Protein AF-A0A016QLT1-F1 (afdb_monomer_lite)

Organism: NCBI:txid1476583

pLDDT: mean 72.89, std 14.61, range [36.22, 91.12]

Radius of gyration: 27.03 Å; chains: 1; bounding box: 44×28×112 Å

Foldseek 3Di:
DDDDDDDPPPPPPPPPPPPPPPDDDQVQVQVQLCVLLDFKDFDFDDPQQQAQDKDFPDPDPVVVVQVVLCVVLVQWDWDDDNTITHIHGDPVQVVQDDPRTGGFKIFGGWRFPDPPQWDQDPDPWRKTKTKTQIDMGGHPPDDPCVVVVVCPDPLNDTDMFIWTQDPVGIHTDDPSSD

Secondary structure (DSSP, 8-state):
-PPPPP-------------------HHHHHHHHHHHH-S-EEEE--TT-BBTSEEEPPSSHHHHHHHHHHHHTTSEEEEE-SSEEEEEE-TTTGGGEETTEEEEEEEEEEEE--GGG-----SSS-EEEEEEEEEEEEPTT--TTHHHHHTT-TTTTTEEEEEEEETTEEEE--GGG-

Structure (mmCIF, N/CA/C/O backbone):
data_AF-A0A016QLT1-F1
#
_entry.id   AF-A0A016QLT1-F1
#
loop_
_atom_site.group_PDB
_atom_site.id
_atom_site.type_symbol
_atom_site.label_atom_id
_atom_site.label_alt_id
_atom_site.label_comp_id
_atom_site.label_asym_id
_atom_site.label_entity_id
_atom_site.label_seq_id
_atom_site.pdbx_PDB_ins_code
_atom_site.Cartn_x
_atom_site.Cartn_y
_atom_site.Cartn_z
_atom_site.occupancy
_atom_site.B_iso_or_equiv
_atom_site.auth_seq_id
_atom_site.auth_comp_id
_atom_site.auth_asym_id
_atom_site.auth_atom_id
_atom_site.pdbx_PDB_model_num
ATOM 1 N N . MET A 1 1 ? -13.345 -3.898 88.284 1.00 40.84 1 MET A N 1
ATOM 2 C CA . MET A 1 1 ? -12.320 -3.946 87.218 1.00 40.84 1 MET A CA 1
ATOM 3 C C . MET A 1 1 ? -13.031 -4.239 85.905 1.00 40.84 1 MET A C 1
ATOM 5 O O . MET A 1 1 ? -13.761 -5.217 85.831 1.00 40.84 1 MET A O 1
ATOM 9 N N . ARG A 1 2 ? -12.953 -3.304 84.951 1.00 37.75 2 ARG A N 1
ATOM 10 C CA . ARG A 1 2 ? -13.673 -3.306 83.666 1.00 37.75 2 ARG A CA 1
ATOM 11 C C . ARG A 1 2 ? -12.739 -3.835 82.573 1.00 37.75 2 ARG A C 1
ATOM 13 O O . ARG A 1 2 ? -11.633 -3.325 82.452 1.00 37.75 2 ARG A O 1
ATOM 20 N N . PHE A 1 3 ? -13.196 -4.793 81.771 1.00 36.22 3 PHE A N 1
ATOM 21 C CA . PHE A 1 3 ? -12.565 -5.158 80.499 1.00 36.22 3 PHE A CA 1
ATOM 22 C C . PHE A 1 3 ? -13.271 -4.405 79.361 1.00 36.22 3 PHE A C 1
ATOM 24 O O . PHE A 1 3 ? -14.497 -4.506 79.271 1.00 36.22 3 PHE A O 1
ATOM 31 N N . PRO A 1 4 ? -12.567 -3.670 78.482 1.00 47.53 4 PRO A N 1
ATOM 32 C CA . PRO A 1 4 ? -13.168 -3.151 77.264 1.00 47.53 4 PRO A CA 1
ATOM 33 C C . PRO A 1 4 ? -13.097 -4.220 76.165 1.00 47.53 4 PRO A C 1
ATOM 35 O O . PRO A 1 4 ? -12.022 -4.717 75.833 1.00 47.53 4 PRO A O 1
ATOM 38 N N . LYS A 1 5 ? -14.246 -4.579 75.583 1.00 44.06 5 LYS A N 1
ATOM 39 C CA . LYS A 1 5 ? -14.293 -5.284 74.297 1.00 44.06 5 LYS A CA 1
ATOM 40 C C . LYS A 1 5 ? -14.132 -4.243 73.194 1.00 44.06 5 LYS A C 1
ATOM 42 O O . LYS A 1 5 ? -14.953 -3.340 73.070 1.00 44.06 5 LYS A O 1
ATOM 47 N N . ALA A 1 6 ? -13.041 -4.369 72.446 1.00 43.97 6 ALA A N 1
ATOM 48 C CA . ALA A 1 6 ? -12.721 -3.553 71.289 1.00 43.97 6 ALA A CA 1
ATOM 49 C C . ALA A 1 6 ? -13.819 -3.679 70.221 1.00 43.97 6 ALA A C 1
ATOM 51 O O . ALA A 1 6 ? -14.137 -4.778 69.768 1.00 43.97 6 ALA A O 1
ATOM 52 N N . ALA A 1 7 ? -14.390 -2.542 69.828 1.00 45.03 7 ALA A N 1
ATOM 53 C CA . ALA A 1 7 ? -15.196 -2.428 68.626 1.00 45.03 7 ALA A CA 1
ATOM 54 C C . ALA A 1 7 ? -14.251 -2.492 67.419 1.00 45.03 7 ALA A C 1
ATOM 56 O O . ALA A 1 7 ? -13.448 -1.587 67.197 1.00 45.03 7 ALA A O 1
ATOM 57 N N . ILE A 1 8 ? -14.318 -3.590 66.669 1.00 47.44 8 ILE A N 1
ATOM 58 C CA . ILE A 1 8 ? -13.648 -3.721 65.377 1.00 47.44 8 ILE A CA 1
ATOM 59 C C . ILE A 1 8 ? -14.420 -2.836 64.394 1.00 47.44 8 ILE A C 1
ATOM 61 O O . ILE A 1 8 ? -15.531 -3.169 63.983 1.00 47.44 8 ILE A O 1
ATOM 65 N N . LEU A 1 9 ? -13.841 -1.682 64.059 1.00 38.84 9 LEU A N 1
ATOM 66 C CA . LEU A 1 9 ? -14.256 -0.877 62.915 1.00 38.84 9 LEU A CA 1
ATOM 67 C C . LEU A 1 9 ? -13.986 -1.703 61.647 1.00 38.84 9 LEU A C 1
ATOM 69 O O . LEU A 1 9 ? -12.835 -1.867 61.246 1.00 38.84 9 LEU A O 1
ATOM 73 N N . LEU A 1 10 ? -15.038 -2.224 61.015 1.00 40.47 10 LEU A N 1
ATOM 74 C CA . LEU A 1 10 ? -14.967 -2.644 59.618 1.00 40.47 10 LEU A CA 1
ATOM 75 C C . LEU A 1 10 ? -14.977 -1.384 58.750 1.00 40.47 10 LEU A C 1
ATOM 77 O O . LEU A 1 10 ? -16.029 -0.821 58.449 1.00 40.47 10 LEU A O 1
ATOM 81 N N . THR A 1 11 ? -13.797 -0.935 58.342 1.00 41.72 11 THR A N 1
ATOM 82 C CA . THR A 1 11 ? -13.639 -0.024 57.210 1.00 41.72 11 THR A CA 1
ATOM 83 C C . THR A 1 11 ? -14.058 -0.775 55.948 1.00 41.72 11 THR A C 1
ATOM 85 O O . THR A 1 11 ? -13.286 -1.536 55.368 1.00 41.72 11 THR A O 1
ATOM 88 N N . MET A 1 12 ? -15.308 -0.581 55.522 1.00 39.72 12 MET A N 1
ATOM 89 C CA . MET A 1 12 ? -15.711 -0.891 54.154 1.00 39.72 12 MET A CA 1
ATOM 90 C C . MET A 1 12 ? -14.930 0.041 53.224 1.00 39.72 12 MET A C 1
ATOM 92 O O . MET A 1 12 ? -15.286 1.205 53.050 1.00 39.72 12 MET A O 1
ATOM 96 N N . LEU A 1 13 ? -13.843 -0.465 52.641 1.00 42.94 13 LEU A N 1
ATOM 97 C CA . LEU A 1 13 ? -13.287 0.106 51.423 1.00 42.94 13 LEU A CA 1
ATOM 98 C C . LEU A 1 13 ? -14.345 -0.065 50.334 1.00 42.94 13 LEU A C 1
ATOM 100 O O . LEU A 1 13 ? -14.500 -1.139 49.754 1.00 42.94 13 LEU A O 1
ATOM 104 N N . ALA A 1 14 ? -15.097 1.005 50.090 1.00 42.56 14 ALA A N 1
ATOM 105 C CA . ALA A 1 14 ? -15.841 1.173 48.861 1.00 42.56 14 ALA A CA 1
ATOM 106 C C . ALA A 1 14 ? -14.820 1.168 47.715 1.00 42.56 14 ALA A C 1
ATOM 108 O O . ALA A 1 14 ? -14.168 2.172 47.436 1.00 42.56 14 ALA A O 1
ATOM 109 N N . LEU A 1 15 ? -14.649 0.007 47.085 1.00 39.12 15 LEU A N 1
ATOM 110 C CA . LEU A 1 15 ? -14.111 -0.089 45.738 1.00 39.12 15 LEU A CA 1
ATOM 111 C C . LEU A 1 15 ? -15.111 0.637 44.840 1.00 39.12 15 LEU A C 1
ATOM 113 O O . LEU A 1 15 ? -16.118 0.072 44.418 1.00 39.12 15 LEU A O 1
ATOM 117 N N . SER A 1 16 ? -14.861 1.921 44.607 1.00 37.31 16 SER A N 1
ATOM 118 C CA . SER A 1 16 ? -15.442 2.658 43.500 1.00 37.31 16 SER A CA 1
ATOM 119 C C . SER A 1 16 ? -15.080 1.901 42.229 1.00 37.31 16 SER A C 1
ATOM 121 O O . SER A 1 16 ? -13.960 1.969 41.723 1.00 37.31 16 SER A O 1
ATOM 123 N N . ALA A 1 17 ? -16.042 1.123 41.742 1.00 39.94 17 ALA A N 1
ATOM 124 C CA . ALA A 1 17 ? -16.042 0.593 40.400 1.00 39.94 17 ALA A CA 1
ATOM 125 C C . ALA A 1 17 ? -16.025 1.786 39.436 1.00 39.94 17 ALA A C 1
ATOM 127 O O . ALA A 1 17 ? -17.064 2.306 39.041 1.00 39.94 17 ALA A O 1
ATOM 128 N N . CYS A 1 18 ? -14.831 2.224 39.044 1.00 39.59 18 CYS A N 1
ATOM 129 C CA . CYS A 1 18 ? -14.633 2.927 37.785 1.00 39.59 18 CYS A CA 1
ATOM 130 C C . CYS A 1 18 ? -14.793 1.899 36.656 1.00 39.59 18 CYS A C 1
ATOM 132 O O . CYS A 1 18 ? -13.838 1.548 35.970 1.00 39.59 18 CYS A O 1
ATOM 134 N N . SER A 1 19 ? -16.002 1.359 36.492 1.00 40.97 19 SER A N 1
ATOM 135 C CA . SER A 1 19 ? -16.382 0.602 35.306 1.00 40.97 19 SER A CA 1
ATOM 136 C C . SER A 1 19 ? -16.697 1.609 34.206 1.00 40.97 19 SER A C 1
ATOM 138 O O . SER A 1 19 ? -17.856 1.898 33.918 1.00 40.97 19 SER A O 1
ATOM 140 N N . GLY A 1 20 ? -15.654 2.184 33.612 1.00 42.59 20 GLY A N 1
ATOM 141 C CA . GLY A 1 20 ? -15.776 2.856 32.325 1.00 42.59 20 GLY A CA 1
ATOM 142 C C . GLY A 1 20 ? -16.002 1.804 31.245 1.00 42.59 20 GLY A C 1
ATOM 143 O O . GLY A 1 20 ? -15.093 1.490 30.482 1.00 42.59 20 GLY A O 1
ATOM 144 N N . SER A 1 21 ? -17.186 1.188 31.212 1.00 55.56 21 SER A N 1
ATOM 145 C CA . SER A 1 21 ? -17.611 0.358 30.089 1.00 55.56 21 SER A CA 1
ATOM 146 C C . SER A 1 21 ? -17.988 1.289 28.939 1.00 55.56 21 SER A C 1
ATOM 148 O O . SER A 1 21 ? -19.169 1.491 28.665 1.00 55.56 21 SER A O 1
ATOM 150 N N . ASP A 1 22 ? -16.994 1.911 28.306 1.00 67.88 22 ASP A N 1
ATOM 151 C CA . ASP A 1 22 ? -17.236 2.777 27.156 1.00 67.88 22 ASP A CA 1
ATOM 152 C C . ASP A 1 22 ? -17.924 1.958 26.060 1.00 67.88 22 ASP A C 1
ATOM 154 O O . ASP A 1 22 ? -17.331 1.045 25.468 1.00 67.88 22 ASP A O 1
ATOM 158 N N . GLU A 1 23 ? -19.192 2.274 25.800 1.00 73.31 23 GLU A N 1
ATOM 159 C CA . GLU A 1 23 ? -19.940 1.681 24.701 1.00 73.31 23 GLU A CA 1
ATOM 160 C C . GLU A 1 23 ? -19.178 1.889 23.379 1.00 73.31 23 GLU A C 1
ATOM 162 O O . GLU A 1 23 ? -18.527 2.924 23.170 1.00 73.31 23 GLU A O 1
ATOM 167 N N . PRO A 1 24 ? -19.210 0.907 22.464 1.00 72.88 24 PRO A N 1
ATOM 168 C CA . PRO A 1 24 ? -18.485 1.011 21.208 1.00 72.88 24 PRO A CA 1
ATOM 169 C C . PRO A 1 24 ? -19.066 2.148 20.357 1.00 72.88 24 PRO A C 1
ATOM 171 O O . PRO A 1 24 ? -20.223 2.110 19.933 1.00 72.88 24 PRO A O 1
ATOM 174 N N . ASN A 1 25 ? -18.243 3.141 20.031 1.00 78.25 25 ASN A N 1
ATOM 175 C CA . ASN A 1 25 ? -18.593 4.288 19.195 1.00 78.25 25 ASN A CA 1
ATOM 176 C C . ASN A 1 25 ? -17.524 4.523 18.117 1.00 78.25 25 ASN A C 1
ATOM 178 O O . ASN A 1 25 ? -16.420 3.989 18.183 1.00 78.25 25 ASN A O 1
ATOM 182 N N . ASP A 1 26 ? -17.834 5.329 17.104 1.00 75.62 26 ASP A N 1
ATOM 183 C CA . ASP A 1 26 ? -16.926 5.530 15.963 1.00 75.62 26 ASP A CA 1
ATOM 184 C C . ASP A 1 26 ? -15.549 6.038 16.376 1.00 75.62 26 ASP A C 1
ATOM 186 O O . ASP A 1 26 ? -14.537 5.672 15.780 1.00 75.62 26 ASP A O 1
ATOM 190 N N . THR A 1 27 ? -15.492 6.853 17.428 1.00 82.00 27 THR A N 1
ATOM 191 C CA . THR A 1 27 ? -14.239 7.444 17.885 1.00 82.00 27 THR A CA 1
ATOM 192 C C . THR A 1 27 ? -13.349 6.413 18.571 1.00 82.00 27 THR A C 1
ATOM 194 O O . THR A 1 27 ? -12.160 6.352 18.252 1.00 82.00 27 THR A O 1
ATOM 197 N N . ASN A 1 28 ? -13.880 5.601 19.493 1.00 82.56 28 ASN A N 1
ATOM 198 C CA . ASN A 1 28 ? -13.069 4.607 20.203 1.00 82.56 28 ASN A CA 1
ATOM 199 C C . ASN A 1 28 ? -12.695 3.411 19.309 1.00 82.56 28 ASN A C 1
ATOM 201 O O . ASN A 1 28 ? -11.548 2.966 19.360 1.00 82.56 28 ASN A O 1
ATOM 205 N N . ILE A 1 29 ? -13.585 2.977 18.409 1.00 80.19 29 ILE A N 1
ATOM 206 C CA . ILE A 1 29 ? -13.287 1.926 17.428 1.00 80.19 29 ILE A CA 1
ATOM 207 C C . ILE A 1 29 ? -12.230 2.405 16.432 1.00 80.19 29 ILE A C 1
ATOM 209 O O . ILE A 1 29 ? -11.254 1.691 16.205 1.00 80.19 29 ILE A O 1
ATOM 213 N N . ARG A 1 30 ? -12.354 3.628 15.893 1.00 80.12 30 ARG A N 1
ATOM 214 C CA . ARG A 1 30 ? -11.334 4.196 14.996 1.00 80.12 30 ARG A CA 1
ATOM 215 C C . ARG A 1 30 ? -9.967 4.249 15.672 1.00 80.12 30 ARG A C 1
ATOM 217 O O . ARG A 1 30 ? -9.006 3.759 15.092 1.00 80.12 30 ARG A O 1
ATOM 224 N N . LYS A 1 31 ? -9.886 4.772 16.902 1.00 84.56 31 LYS A N 1
ATOM 225 C CA . LYS A 1 31 ? -8.622 4.843 17.655 1.00 84.56 31 LYS A CA 1
ATOM 226 C C . LYS A 1 31 ? -7.986 3.468 17.854 1.00 84.56 31 LYS A C 1
ATOM 228 O O . LYS A 1 31 ? -6.779 3.329 17.704 1.00 84.56 31 LYS A O 1
ATOM 233 N N . ALA A 1 32 ? -8.785 2.455 18.180 1.00 84.62 32 ALA A N 1
ATOM 234 C CA . ALA A 1 32 ? -8.288 1.102 18.401 1.00 84.62 32 ALA A CA 1
ATOM 235 C C . ALA A 1 32 ? -7.796 0.431 17.106 1.00 84.62 32 ALA A C 1
ATOM 237 O O . ALA A 1 32 ? -6.777 -0.260 17.129 1.00 84.62 32 ALA A O 1
ATOM 238 N N . VAL A 1 33 ? -8.474 0.669 15.978 1.00 81.56 33 VAL A N 1
ATOM 239 C CA . VAL A 1 33 ? -8.015 0.227 14.652 1.00 81.56 33 VAL A CA 1
ATOM 240 C C . VAL A 1 33 ? -6.724 0.948 14.269 1.00 81.56 33 VAL A C 1
ATOM 242 O O . VAL A 1 33 ? -5.743 0.287 13.948 1.00 81.56 33 VAL A O 1
ATOM 245 N N . GLU A 1 34 ? -6.678 2.278 14.369 1.00 81.31 34 GLU A N 1
ATOM 246 C CA . GLU A 1 34 ? -5.479 3.080 14.078 1.00 81.31 34 GLU A CA 1
ATOM 247 C C . GLU A 1 34 ? -4.281 2.633 14.927 1.00 81.31 34 GLU A C 1
ATOM 249 O O . GLU A 1 34 ? -3.205 2.383 14.389 1.00 81.31 34 GLU A O 1
ATOM 254 N N . ALA A 1 35 ? -4.474 2.434 16.234 1.00 85.12 35 ALA A N 1
ATOM 255 C CA . ALA A 1 35 ? -3.424 1.952 17.129 1.00 85.12 35 ALA A CA 1
ATOM 256 C C . ALA A 1 35 ? -2.886 0.574 16.716 1.00 85.12 35 ALA A C 1
ATOM 258 O O . ALA A 1 35 ? -1.688 0.316 16.815 1.00 85.12 35 ALA A O 1
ATOM 259 N N . ARG A 1 36 ? -3.766 -0.313 16.238 1.00 84.19 36 ARG A N 1
ATOM 260 C CA . ARG A 1 36 ? -3.409 -1.676 15.837 1.00 84.19 36 ARG A CA 1
ATOM 261 C C . ARG A 1 36 ? -2.738 -1.751 14.469 1.00 84.19 36 ARG A C 1
ATOM 263 O O . ARG A 1 36 ? -1.880 -2.612 14.264 1.00 84.19 36 ARG A O 1
ATOM 270 N N . MET A 1 37 ? -3.148 -0.886 13.548 1.00 78.94 37 MET A N 1
ATOM 271 C CA . MET A 1 37 ? -2.540 -0.756 12.223 1.00 78.94 37 MET A CA 1
ATOM 272 C C . MET A 1 37 ? -1.186 -0.050 12.293 1.00 78.94 37 MET A C 1
ATOM 274 O O . MET A 1 37 ? -0.294 -0.356 11.499 1.00 78.94 37 MET A O 1
ATOM 278 N N . GLY A 1 38 ? -1.021 0.847 13.266 1.00 79.31 38 GLY A N 1
ATOM 279 C CA . GLY A 1 38 ? 0.166 1.668 13.435 1.00 79.31 38 GLY A CA 1
ATOM 280 C C . GLY A 1 38 ? 0.164 2.876 12.498 1.00 79.31 38 GLY A C 1
ATOM 281 O O . GLY A 1 38 ? -0.875 3.461 12.199 1.00 79.31 38 GLY A O 1
ATOM 282 N N . GLY A 1 39 ? 1.359 3.283 12.068 1.00 76.69 39 GLY A N 1
ATOM 283 C CA . GLY A 1 39 ? 1.545 4.385 11.125 1.00 76.69 39 GLY A CA 1
ATOM 284 C C . GLY A 1 39 ? 1.363 3.974 9.658 1.00 76.69 39 GLY A C 1
ATOM 285 O O . GLY A 1 39 ? 1.090 2.808 9.366 1.00 76.69 39 GLY A O 1
ATOM 286 N N . PRO A 1 40 ? 1.553 4.921 8.720 1.00 79.06 40 PRO A N 1
ATOM 287 C CA . PRO A 1 40 ? 1.480 4.636 7.295 1.00 79.06 40 PRO A CA 1
ATOM 288 C C . PRO A 1 40 ? 2.402 3.482 6.886 1.00 79.06 40 PRO A C 1
ATOM 290 O O . PRO A 1 40 ? 3.575 3.447 7.266 1.00 79.06 40 PRO A O 1
ATOM 293 N N . LYS A 1 41 ? 1.879 2.549 6.089 1.00 80.69 41 LYS A N 1
ATOM 294 C CA . LYS A 1 41 ? 2.623 1.407 5.547 1.00 80.69 41 LYS A CA 1
ATOM 295 C C . LYS A 1 41 ? 2.831 1.586 4.057 1.00 80.69 41 LYS A C 1
ATOM 297 O O . LYS A 1 41 ? 1.878 1.794 3.314 1.00 80.69 41 LYS A O 1
ATOM 302 N N . LEU A 1 42 ? 4.081 1.498 3.626 1.00 85.38 42 LEU A N 1
ATOM 303 C CA . LEU A 1 42 ? 4.441 1.595 2.218 1.00 85.38 42 LEU A CA 1
ATOM 304 C C . LEU A 1 42 ? 3.949 0.364 1.449 1.00 85.38 42 LEU A C 1
ATOM 306 O O . LEU A 1 42 ? 4.018 -0.758 1.946 1.00 85.38 42 LEU A O 1
ATOM 310 N N . ILE A 1 4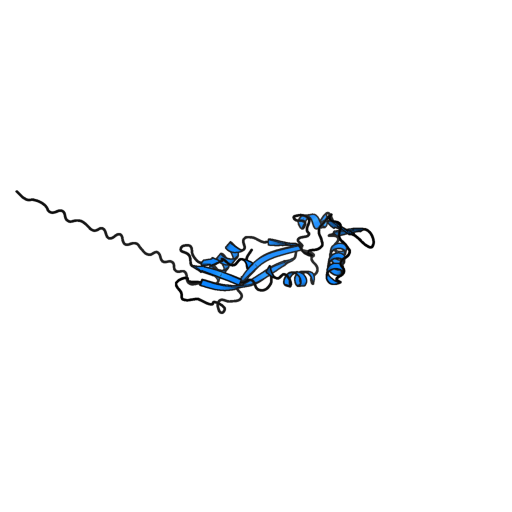3 ? 3.457 0.595 0.237 1.00 83.44 43 ILE A N 1
ATOM 311 C CA . ILE A 1 43 ? 2.981 -0.427 -0.690 1.00 83.44 43 ILE A CA 1
ATOM 312 C C . ILE A 1 43 ? 3.950 -0.455 -1.862 1.00 83.44 43 ILE A C 1
ATOM 314 O O . ILE A 1 43 ? 4.035 0.502 -2.637 1.00 83.44 43 ILE A O 1
ATOM 318 N N . CYS A 1 44 ? 4.663 -1.568 -1.981 1.00 80.88 44 CYS A N 1
ATOM 319 C CA . CYS A 1 44 ? 5.671 -1.780 -3.002 1.00 80.88 44 CYS A CA 1
ATOM 320 C C . CYS A 1 44 ? 5.099 -2.727 -4.062 1.00 80.88 44 CYS A C 1
ATOM 322 O O . CYS A 1 44 ? 4.812 -3.892 -3.796 1.00 80.88 44 CYS A O 1
ATOM 324 N N . ARG A 1 45 ? 4.823 -2.182 -5.246 1.00 71.62 45 ARG A N 1
ATOM 325 C CA . ARG A 1 45 ? 4.269 -2.874 -6.420 1.00 71.62 45 ARG A CA 1
ATOM 326 C C . ARG A 1 45 ? 5.008 -2.336 -7.652 1.00 71.62 45 ARG A C 1
ATOM 328 O O . ARG A 1 45 ? 5.475 -1.198 -7.605 1.00 71.62 45 ARG A O 1
ATOM 335 N N . PRO A 1 46 ? 5.083 -3.087 -8.760 1.00 61.91 46 PRO A N 1
ATOM 336 C CA . PRO A 1 46 ? 4.653 -4.474 -8.963 1.00 61.91 46 PRO A CA 1
ATOM 337 C C . PRO A 1 46 ? 5.583 -5.463 -8.244 1.00 61.91 46 PRO A C 1
ATOM 339 O O . PRO A 1 46 ? 6.777 -5.211 -8.137 1.00 61.91 46 PRO A O 1
ATOM 342 N N . GLU A 1 47 ? 5.061 -6.602 -7.788 1.00 57.62 47 GLU A N 1
ATOM 343 C CA . GLU A 1 47 ? 5.791 -7.656 -7.042 1.00 57.62 47 GLU A CA 1
ATOM 344 C C . GLU A 1 47 ? 7.039 -8.215 -7.769 1.00 57.62 47 GLU A C 1
ATOM 346 O O . GLU A 1 47 ? 7.847 -8.925 -7.174 1.00 57.62 47 GLU A O 1
ATOM 351 N N . TYR A 1 48 ? 7.220 -7.855 -9.041 1.00 55.97 48 TYR A N 1
ATOM 352 C CA . TYR A 1 48 ? 8.262 -8.321 -9.959 1.00 55.97 48 TYR A CA 1
ATOM 353 C C . TYR A 1 48 ? 9.342 -7.263 -10.240 1.00 55.97 48 TYR A C 1
ATOM 355 O O . TYR A 1 48 ? 10.355 -7.564 -10.866 1.00 55.97 48 TYR A O 1
ATOM 363 N N . VAL A 1 49 ? 9.160 -6.024 -9.770 1.00 62.53 49 VAL A N 1
ATOM 364 C CA . VAL A 1 49 ? 10.159 -4.953 -9.901 1.00 62.53 49 VAL A CA 1
ATOM 365 C C . VAL A 1 49 ? 11.070 -4.984 -8.685 1.00 62.53 49 VAL A C 1
ATOM 367 O O . VAL A 1 49 ? 11.051 -4.107 -7.820 1.00 62.53 49 VAL A O 1
ATOM 370 N N . LYS A 1 50 ? 11.864 -6.046 -8.601 1.00 73.88 50 LYS A N 1
ATOM 371 C CA . LYS A 1 50 ? 13.007 -6.059 -7.701 1.00 73.88 50 LYS A CA 1
ATOM 372 C C . LYS A 1 50 ? 14.146 -5.316 -8.377 1.00 73.88 50 LYS A C 1
ATOM 374 O O . LYS A 1 50 ? 14.597 -5.684 -9.462 1.00 73.88 50 LYS A O 1
ATOM 379 N N . LEU A 1 51 ? 14.556 -4.214 -7.768 1.00 79.81 51 LEU A N 1
ATOM 380 C CA . LEU A 1 51 ? 15.615 -3.384 -8.311 1.00 79.81 51 LEU A CA 1
ATOM 381 C C . LEU A 1 51 ? 16.944 -4.123 -8.208 1.00 79.81 51 LEU A C 1
ATOM 383 O O . LEU A 1 51 ? 17.249 -4.728 -7.184 1.00 79.81 51 LEU A O 1
ATOM 387 N N . ASN A 1 52 ? 17.762 -4.000 -9.248 1.00 79.94 52 ASN A N 1
ATOM 388 C CA . ASN A 1 52 ? 19.090 -4.608 -9.336 1.00 79.94 52 ASN A CA 1
ATOM 389 C C . ASN A 1 52 ? 19.101 -6.150 -9.284 1.00 79.94 52 ASN A C 1
ATOM 391 O O . ASN A 1 52 ? 20.167 -6.737 -9.111 1.00 79.94 52 ASN A O 1
ATOM 395 N N . GLU A 1 53 ? 17.953 -6.803 -9.476 1.00 82.44 53 GLU A N 1
ATOM 396 C CA . GLU A 1 53 ? 17.852 -8.251 -9.676 1.00 82.44 53 GLU A CA 1
ATOM 397 C C . GLU A 1 53 ? 17.569 -8.548 -11.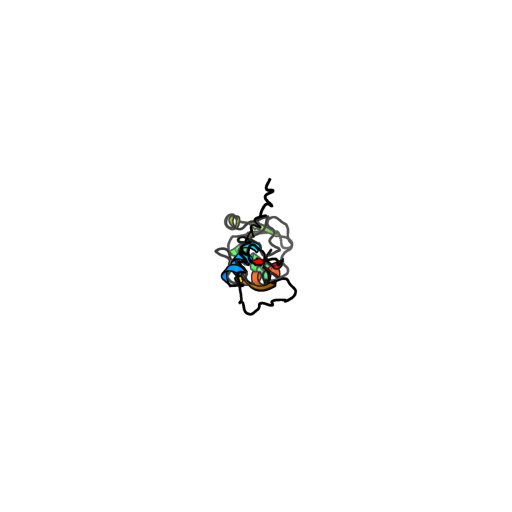155 1.00 82.44 53 GLU A C 1
ATOM 399 O O . GLU A 1 53 ? 16.851 -7.801 -11.822 1.00 82.44 53 GLU A O 1
ATOM 404 N N . GLN A 1 54 ? 18.154 -9.631 -11.679 1.00 82.38 54 GLN A N 1
ATOM 405 C CA . GLN A 1 54 ? 17.799 -10.138 -13.005 1.00 82.38 54 GLN A CA 1
ATOM 406 C C . GLN A 1 54 ? 16.422 -10.798 -12.946 1.00 82.38 54 GLN A C 1
ATOM 408 O O . GLN A 1 54 ? 16.187 -11.684 -12.123 1.00 82.38 54 GLN A O 1
ATOM 413 N N . ALA A 1 55 ? 15.538 -10.394 -13.851 1.00 77.12 55 ALA A N 1
ATOM 414 C CA . ALA A 1 55 ? 14.210 -10.961 -14.014 1.00 77.12 55 ALA A CA 1
ATOM 415 C C . ALA A 1 55 ? 13.943 -11.278 -15.491 1.00 77.12 55 ALA A C 1
ATOM 417 O O . ALA A 1 55 ? 14.449 -10.602 -16.386 1.00 77.12 55 ALA A O 1
ATOM 418 N N . ALA A 1 56 ? 13.144 -12.313 -15.744 1.00 76.56 56 ALA A N 1
ATOM 419 C CA . ALA A 1 56 ? 12.611 -12.574 -17.078 1.00 76.56 56 ALA A CA 1
ATOM 420 C C . ALA A 1 56 ? 11.535 -11.535 -17.418 1.00 76.56 56 ALA A C 1
ATOM 422 O O . ALA A 1 56 ? 10.799 -11.119 -16.519 1.00 76.56 56 ALA A O 1
ATOM 423 N N . TYR A 1 57 ? 11.424 -11.142 -18.694 1.00 70.75 57 TYR A N 1
ATOM 424 C CA . TYR A 1 57 ? 10.378 -10.212 -19.143 1.00 70.75 57 TYR A CA 1
ATOM 425 C C . TYR A 1 57 ? 8.984 -10.654 -18.676 1.00 70.75 57 TYR A C 1
ATOM 427 O O . TYR A 1 57 ? 8.679 -11.851 -18.725 1.00 70.75 57 TYR A O 1
ATOM 435 N N . PRO A 1 58 ? 8.131 -9.720 -18.210 1.00 65.69 58 PRO A N 1
ATOM 436 C CA . PRO A 1 58 ? 6.800 -10.083 -17.761 1.00 65.69 58 PRO A CA 1
ATOM 437 C C . PRO A 1 58 ? 6.013 -10.677 -18.923 1.00 65.69 58 PRO A C 1
ATOM 439 O O . PRO A 1 58 ? 5.981 -10.114 -20.015 1.00 65.69 58 PRO A O 1
ATOM 442 N N . VAL A 1 59 ? 5.351 -11.801 -18.672 1.00 61.94 59 VAL A N 1
ATOM 443 C CA . VAL A 1 59 ? 4.469 -12.448 -19.655 1.00 61.94 59 VAL A CA 1
ATOM 444 C C . VAL A 1 59 ? 3.048 -11.880 -19.632 1.00 61.94 59 VAL A C 1
ATOM 446 O O . VAL A 1 59 ? 2.247 -12.220 -20.498 1.00 61.94 59 VAL A O 1
ATOM 449 N N . ASP A 1 60 ? 2.718 -11.025 -18.657 1.00 76.06 60 ASP A N 1
ATOM 450 C CA . ASP A 1 60 ? 1.402 -10.400 -18.533 1.00 76.06 60 ASP A CA 1
ATOM 451 C C . ASP A 1 60 ? 1.411 -8.918 -18.953 1.00 76.06 60 ASP A C 1
ATOM 453 O O . ASP A 1 60 ? 2.294 -8.138 -18.588 1.00 76.06 60 ASP A O 1
ATOM 457 N N . GLU A 1 61 ? 0.386 -8.524 -19.716 1.00 79.88 61 GLU A N 1
ATOM 458 C CA . GLU A 1 61 ? 0.246 -7.179 -20.296 1.00 79.88 61 GLU A CA 1
ATOM 459 C C . GLU A 1 61 ? 0.220 -6.067 -19.240 1.00 79.88 61 GLU A C 1
ATOM 461 O O . GLU A 1 61 ? 0.708 -4.963 -19.481 1.00 79.88 61 GLU A O 1
ATOM 466 N N . ARG A 1 62 ? -0.327 -6.348 -18.051 1.00 77.25 62 ARG A N 1
ATOM 467 C CA . ARG A 1 62 ? -0.443 -5.355 -16.978 1.00 77.25 62 ARG A CA 1
ATOM 468 C C . ARG A 1 62 ? 0.926 -4.997 -16.413 1.00 77.25 62 ARG A C 1
ATOM 470 O O . ARG A 1 62 ? 1.218 -3.815 -16.260 1.00 77.25 62 ARG A O 1
ATOM 477 N N . THR A 1 63 ? 1.771 -5.983 -16.138 1.00 75.19 63 THR A N 1
ATOM 478 C CA . THR A 1 63 ? 3.129 -5.721 -15.652 1.00 75.19 63 THR A CA 1
ATOM 479 C C . THR A 1 63 ? 3.978 -5.008 -16.704 1.00 75.19 63 THR A C 1
ATOM 481 O O . THR A 1 63 ? 4.733 -4.095 -16.364 1.00 75.19 63 THR A O 1
ATOM 484 N N . ALA A 1 64 ? 3.835 -5.371 -17.983 1.00 79.50 64 ALA A N 1
ATOM 485 C CA . ALA A 1 64 ? 4.513 -4.670 -19.074 1.00 79.50 64 ALA A CA 1
ATOM 486 C C . ALA A 1 64 ? 4.084 -3.191 -19.156 1.00 79.50 64 ALA A C 1
ATOM 488 O O . ALA A 1 64 ? 4.935 -2.306 -19.284 1.00 79.50 64 ALA A O 1
ATOM 489 N N . GLN A 1 65 ? 2.784 -2.916 -19.007 1.00 82.88 65 GLN A N 1
ATOM 490 C CA . GLN A 1 65 ? 2.243 -1.556 -18.951 1.00 82.88 65 GLN A CA 1
ATOM 491 C C . GLN A 1 65 ? 2.783 -0.776 -17.742 1.00 82.88 65 GLN A C 1
ATOM 493 O O . GLN A 1 65 ? 3.246 0.353 -17.907 1.00 82.88 65 GLN A O 1
ATOM 498 N N . ASP A 1 66 ? 2.806 -1.391 -16.554 1.00 80.12 66 ASP A N 1
ATOM 499 C CA . ASP A 1 66 ? 3.363 -0.777 -15.343 1.00 80.12 66 ASP A CA 1
ATOM 500 C C . ASP A 1 66 ? 4.841 -0.393 -15.553 1.00 80.12 66 ASP A C 1
ATOM 502 O O . ASP A 1 66 ? 5.239 0.734 -15.260 1.00 80.12 66 ASP A O 1
ATOM 506 N N . MET A 1 67 ? 5.665 -1.287 -16.113 1.00 82.00 67 MET A N 1
ATOM 507 C CA . MET A 1 67 ? 7.076 -0.994 -16.410 1.00 82.00 67 MET A CA 1
ATOM 508 C C . MET A 1 67 ? 7.235 0.153 -17.416 1.00 82.00 67 MET A C 1
ATOM 510 O O . MET A 1 67 ? 8.057 1.050 -17.201 1.00 82.00 67 MET A O 1
ATOM 514 N N . ALA A 1 68 ? 6.441 0.155 -18.490 1.00 84.75 68 ALA A N 1
ATOM 515 C CA . ALA A 1 68 ? 6.466 1.212 -19.498 1.00 84.75 68 ALA A CA 1
ATOM 516 C C . ALA A 1 68 ? 6.102 2.578 -18.896 1.00 84.75 68 ALA A C 1
ATOM 518 O O . ALA A 1 68 ? 6.763 3.582 -19.172 1.00 84.75 68 ALA A O 1
ATOM 519 N N . ASP A 1 69 ? 5.099 2.622 -18.019 1.00 85.56 69 ASP A N 1
ATOM 520 C CA . ASP A 1 69 ? 4.689 3.852 -17.350 1.00 85.56 69 ASP A CA 1
ATOM 521 C C . ASP A 1 69 ? 5.731 4.359 -16.356 1.00 85.56 69 ASP A C 1
ATOM 523 O O . ASP A 1 69 ? 6.037 5.554 -16.345 1.00 85.56 69 ASP A O 1
ATOM 527 N N . LEU A 1 70 ? 6.338 3.470 -15.569 1.00 85.62 70 LEU A N 1
ATOM 528 C CA . LEU A 1 70 ? 7.418 3.836 -14.652 1.00 85.62 70 LEU A CA 1
ATOM 529 C C . LEU A 1 70 ? 8.658 4.346 -15.397 1.00 85.62 70 LEU A C 1
ATOM 531 O O . LEU A 1 70 ? 9.296 5.302 -14.943 1.00 85.62 70 LEU A O 1
ATOM 535 N N . SER A 1 71 ? 8.978 3.757 -16.551 1.00 86.88 71 SER A N 1
ATOM 536 C CA . SER A 1 71 ? 10.064 4.228 -17.413 1.00 86.88 71 SER A CA 1
ATOM 537 C C . SER A 1 71 ? 9.741 5.594 -18.027 1.00 86.88 71 SER A C 1
ATOM 539 O O . SER A 1 71 ? 10.549 6.518 -17.936 1.00 86.88 71 SER A O 1
ATOM 541 N N . ARG A 1 72 ? 8.518 5.786 -18.539 1.00 88.62 72 ARG A N 1
ATOM 542 C CA . ARG A 1 72 ? 8.031 7.071 -19.076 1.00 88.62 72 ARG A CA 1
ATOM 543 C C . ARG A 1 72 ? 8.027 8.189 -18.033 1.00 88.62 72 ARG A C 1
ATOM 545 O O . ARG A 1 72 ? 8.283 9.346 -18.358 1.00 88.62 72 ARG A O 1
ATOM 552 N N . LEU A 1 73 ? 7.762 7.853 -16.772 1.00 86.12 73 LEU A N 1
ATOM 553 C CA . LEU A 1 73 ? 7.863 8.781 -15.644 1.00 86.12 73 LEU A CA 1
ATOM 554 C C . LEU A 1 73 ? 9.312 9.061 -15.218 1.00 86.12 73 LEU A C 1
ATOM 556 O O . LEU A 1 73 ? 9.536 9.930 -14.369 1.00 86.12 73 LEU A O 1
ATOM 560 N N . GLY A 1 74 ? 10.293 8.364 -15.795 1.00 89.44 74 GLY A N 1
ATOM 561 C CA . GLY A 1 74 ? 11.708 8.478 -15.459 1.00 89.44 74 GLY A CA 1
ATOM 562 C C . GLY A 1 74 ? 12.024 7.958 -14.061 1.00 89.44 74 GLY A C 1
ATOM 563 O O . GLY A 1 74 ? 12.925 8.489 -13.413 1.00 89.44 74 GLY A O 1
ATOM 564 N N . LEU A 1 75 ? 11.249 6.993 -13.554 1.00 87.81 75 LEU A N 1
ATOM 565 C CA . LEU A 1 75 ? 11.473 6.371 -12.245 1.00 87.81 75 LEU A CA 1
ATOM 566 C C . LEU A 1 75 ? 12.394 5.152 -12.350 1.00 87.81 75 LEU A C 1
ATOM 568 O O . LEU A 1 75 ? 13.169 4.886 -11.432 1.00 87.81 75 LEU A O 1
ATOM 572 N N . ILE A 1 76 ? 12.351 4.442 -13.477 1.00 87.88 76 ILE A N 1
ATOM 573 C CA . ILE A 1 76 ? 13.210 3.284 -13.726 1.00 87.88 76 ILE A CA 1
ATOM 574 C C . ILE A 1 76 ? 13.916 3.361 -15.071 1.00 87.88 76 ILE A C 1
ATOM 576 O O . ILE A 1 76 ? 13.390 3.901 -16.044 1.00 87.88 76 ILE A O 1
ATOM 580 N N . GLU A 1 77 ? 15.083 2.735 -15.111 1.00 89.69 77 GLU A N 1
ATOM 581 C CA . GLU A 1 77 ? 15.786 2.343 -16.323 1.00 89.69 77 GLU A CA 1
ATOM 582 C C . GLU A 1 77 ? 15.753 0.821 -16.442 1.00 89.69 77 GLU A C 1
ATOM 584 O O . GLU A 1 77 ? 16.004 0.104 -15.469 1.00 89.69 77 GLU A O 1
ATOM 589 N N . VAL A 1 78 ? 15.443 0.334 -17.640 1.00 86.62 78 VAL A N 1
ATOM 590 C CA . VAL A 1 78 ? 15.477 -1.090 -17.977 1.00 86.62 78 VAL A CA 1
ATOM 591 C C . VAL A 1 78 ? 16.813 -1.366 -18.662 1.00 86.62 78 VAL A C 1
ATOM 593 O O . VAL A 1 78 ? 17.128 -0.733 -19.668 1.00 86.62 78 VAL A O 1
ATOM 596 N N . GLN A 1 79 ? 17.613 -2.279 -18.117 1.00 86.44 79 GLN A N 1
ATOM 597 C CA . GLN A 1 79 ? 18.869 -2.728 -18.725 1.00 86.44 79 GLN A CA 1
ATOM 598 C C . GLN A 1 79 ? 18.789 -4.229 -18.983 1.00 86.44 79 GLN A C 1
ATOM 600 O O . GLN A 1 79 ? 18.564 -4.984 -18.045 1.00 86.44 79 GLN A O 1
ATOM 605 N N . GLY A 1 80 ? 18.975 -4.681 -20.218 1.00 81.62 80 GLY A N 1
ATOM 606 C CA . GLY A 1 80 ? 18.825 -6.097 -20.548 1.00 81.62 80 GLY A CA 1
ATOM 607 C C . GLY A 1 80 ? 18.778 -6.370 -22.043 1.00 81.62 80 GLY A C 1
ATOM 608 O O . GLY A 1 80 ? 18.932 -5.448 -22.845 1.00 81.62 80 GLY A O 1
ATOM 609 N N . ASP A 1 81 ? 18.568 -7.635 -22.382 1.00 79.06 81 ASP A N 1
ATOM 610 C CA . ASP A 1 81 ? 18.288 -8.115 -23.737 1.00 79.06 81 ASP A CA 1
ATOM 611 C C . ASP A 1 81 ? 16.812 -8.534 -23.856 1.00 79.06 81 ASP A C 1
ATOM 613 O O . ASP A 1 81 ? 15.992 -8.118 -23.043 1.00 79.06 81 ASP A O 1
ATOM 617 N N . ASP A 1 82 ? 16.448 -9.327 -24.864 1.00 71.88 82 ASP A N 1
ATOM 618 C CA . ASP A 1 82 ? 15.057 -9.742 -25.101 1.00 71.88 82 ASP A CA 1
ATOM 619 C C . ASP A 1 82 ? 14.572 -10.853 -24.144 1.00 71.88 82 ASP A C 1
ATOM 621 O O . ASP A 1 82 ? 13.398 -11.228 -24.172 1.00 71.88 82 ASP A O 1
ATOM 625 N N . GLN A 1 83 ? 15.455 -11.420 -23.312 1.00 77.31 83 GLN A N 1
ATOM 626 C CA . GLN A 1 83 ? 15.141 -12.552 -22.431 1.00 77.31 83 GLN A CA 1
ATOM 627 C C . GLN A 1 83 ? 15.142 -12.155 -20.959 1.00 77.31 83 GLN A C 1
ATOM 629 O O . GLN A 1 83 ? 14.26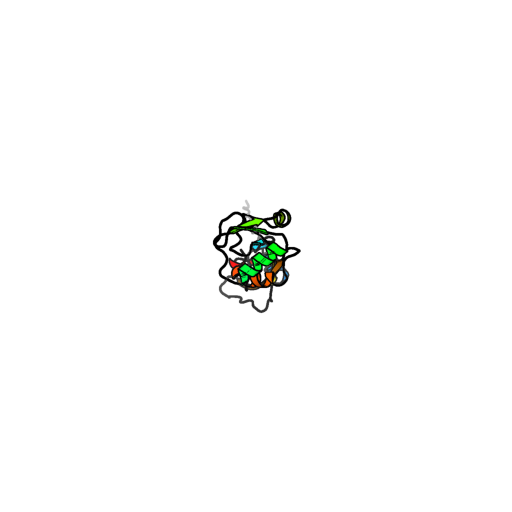6 -12.583 -20.199 1.00 77.31 83 GLN A O 1
ATOM 634 N N . VAL A 1 84 ? 16.108 -11.331 -20.554 1.00 83.12 84 VAL A N 1
ATOM 635 C CA . VAL A 1 84 ? 16.275 -10.896 -19.168 1.00 83.12 84 VAL A CA 1
ATOM 636 C C . VAL A 1 84 ? 16.502 -9.397 -19.079 1.00 83.12 84 VAL A C 1
ATOM 638 O O . VAL A 1 84 ? 17.178 -8.788 -19.907 1.00 83.12 84 VAL A O 1
ATOM 641 N N . PHE A 1 85 ? 15.978 -8.801 -18.015 1.00 83.50 85 PHE A N 1
ATOM 642 C CA . PHE A 1 85 ? 16.195 -7.401 -17.691 1.00 83.50 85 PHE A CA 1
ATOM 643 C C . PHE A 1 85 ? 16.595 -7.218 -16.229 1.00 83.50 85 PHE A C 1
ATOM 645 O O . PHE A 1 85 ? 16.347 -8.057 -15.365 1.00 83.50 85 PHE A O 1
ATOM 652 N N . VAL A 1 86 ? 17.203 -6.070 -15.961 1.00 85.31 86 VAL A N 1
ATOM 653 C CA . VAL A 1 86 ? 17.489 -5.523 -14.643 1.00 85.31 86 VAL A CA 1
ATOM 654 C C . VAL A 1 86 ? 16.854 -4.144 -14.582 1.00 85.31 86 VAL A C 1
ATOM 656 O O . VAL A 1 86 ? 17.111 -3.292 -15.436 1.00 85.31 86 VAL A O 1
ATOM 659 N N . LEU A 1 87 ? 16.036 -3.914 -13.559 1.00 86.31 87 LEU A N 1
ATOM 660 C CA . LEU A 1 87 ? 15.467 -2.596 -13.295 1.00 86.31 87 LEU A CA 1
ATOM 661 C C . LEU A 1 87 ? 16.372 -1.814 -12.363 1.00 86.31 87 LEU A C 1
ATOM 663 O O . LEU A 1 87 ? 16.717 -2.280 -11.276 1.00 86.31 87 LEU A O 1
ATOM 667 N N . LYS A 1 88 ? 16.722 -0.599 -12.773 1.00 88.12 88 LYS A N 1
ATOM 668 C CA . LYS A 1 88 ? 17.464 0.348 -11.946 1.00 88.12 88 LYS A CA 1
ATOM 669 C C . LYS A 1 88 ? 16.576 1.523 -11.596 1.00 88.12 88 LYS A C 1
ATOM 671 O O . LYS A 1 88 ? 15.939 2.102 -12.468 1.00 88.12 88 LYS A O 1
ATOM 676 N N . ALA A 1 89 ? 16.549 1.887 -10.319 1.00 88.75 89 ALA A N 1
ATOM 677 C CA . ALA A 1 89 ? 15.904 3.116 -9.888 1.00 88.75 89 ALA A CA 1
ATOM 678 C C . ALA A 1 89 ? 16.761 4.313 -10.303 1.00 88.75 89 ALA A C 1
ATOM 680 O O . ALA A 1 89 ? 17.961 4.359 -10.023 1.00 88.75 89 ALA A O 1
ATOM 681 N N . THR A 1 90 ? 16.135 5.302 -10.930 1.00 90.62 90 THR A N 1
ATOM 682 C CA . THR A 1 90 ? 16.794 6.577 -11.230 1.00 90.62 90 THR A CA 1
ATOM 683 C C . THR A 1 90 ? 16.954 7.410 -9.955 1.00 90.62 90 THR A C 1
ATOM 685 O O . THR A 1 90 ? 16.350 7.122 -8.917 1.00 90.62 90 THR A O 1
ATOM 688 N N . SER A 1 91 ? 17.702 8.515 -10.026 1.00 91.12 91 SER A N 1
ATOM 689 C CA . SER A 1 91 ? 17.785 9.491 -8.925 1.00 91.12 91 SER A CA 1
ATOM 690 C C . SER A 1 91 ? 16.412 10.025 -8.500 1.00 91.12 91 SER A C 1
ATOM 692 O O . SER A 1 91 ? 16.185 10.295 -7.323 1.00 91.12 91 SER A O 1
ATOM 694 N N . LYS A 1 92 ? 15.471 10.134 -9.447 1.00 89.88 92 LYS A N 1
ATOM 695 C CA . LYS A 1 92 ? 14.099 10.597 -9.199 1.00 89.88 92 LYS A CA 1
ATOM 696 C C . LYS A 1 92 ? 13.289 9.603 -8.369 1.00 89.88 92 LYS A C 1
ATOM 698 O O . LYS A 1 92 ? 12.386 10.008 -7.643 1.00 89.88 92 LYS A O 1
ATOM 703 N N . ALA A 1 93 ? 13.607 8.317 -8.479 1.00 88.06 93 ALA A N 1
ATOM 704 C CA . ALA A 1 93 ? 12.899 7.266 -7.773 1.00 88.06 93 ALA A CA 1
ATOM 705 C C . ALA A 1 93 ? 13.434 6.984 -6.367 1.00 88.06 93 ALA A C 1
ATOM 707 O O . ALA A 1 93 ? 12.720 6.368 -5.583 1.00 88.06 93 ALA A O 1
ATOM 708 N N . GLN A 1 94 ? 14.637 7.460 -6.021 1.00 88.94 94 GLN A N 1
ATOM 709 C CA . GLN A 1 94 ? 15.289 7.189 -4.730 1.00 88.94 94 GLN A CA 1
ATOM 710 C C . GLN A 1 94 ? 14.409 7.438 -3.493 1.00 88.94 94 GLN A C 1
ATOM 712 O O . GLN A 1 94 ? 14.421 6.592 -2.602 1.00 88.94 94 GLN A O 1
ATOM 717 N N . PRO A 1 95 ? 13.584 8.505 -3.421 1.00 89.25 95 PRO A N 1
ATOM 718 C CA . PRO A 1 95 ? 12.695 8.716 -2.273 1.00 89.25 95 PRO A CA 1
ATOM 719 C C . PRO A 1 95 ? 11.643 7.616 -2.069 1.00 89.25 95 PRO A C 1
ATOM 721 O O . PRO A 1 95 ? 11.066 7.512 -0.990 1.00 89.25 95 PRO A O 1
ATOM 724 N N . TYR A 1 96 ? 11.376 6.817 -3.102 1.00 87.31 96 TYR A N 1
ATOM 725 C CA . TYR A 1 96 ? 10.372 5.755 -3.112 1.00 87.31 96 TYR A CA 1
ATOM 726 C C . TYR A 1 96 ? 10.998 4.361 -3.051 1.00 87.31 96 TYR A C 1
ATOM 728 O O . TYR A 1 96 ? 10.272 3.371 -3.097 1.00 87.31 96 TYR A O 1
ATOM 736 N N . VAL A 1 97 ? 12.329 4.258 -2.975 1.00 88.06 97 VAL A N 1
ATOM 737 C CA . VAL A 1 97 ? 13.014 2.971 -2.866 1.00 88.06 97 VAL A CA 1
ATOM 738 C C . VAL A 1 97 ? 13.072 2.546 -1.406 1.00 88.06 97 VAL A C 1
ATOM 740 O O . VAL A 1 97 ? 13.602 3.262 -0.557 1.00 88.06 97 VAL A O 1
ATOM 743 N N . LYS A 1 98 ? 12.572 1.346 -1.118 1.00 87.06 98 LYS A N 1
ATOM 744 C CA . LYS A 1 98 ? 12.715 0.707 0.188 1.00 87.06 98 LYS A CA 1
ATOM 745 C C . LYS A 1 98 ? 12.985 -0.778 0.007 1.00 87.06 98 LYS A C 1
ATOM 747 O O . LYS A 1 98 ? 12.296 -1.434 -0.764 1.00 87.06 98 LYS A O 1
ATOM 752 N N . ASP A 1 99 ? 14.012 -1.278 0.689 1.00 86.44 99 ASP A N 1
ATOM 753 C CA . ASP A 1 99 ? 14.390 -2.697 0.696 1.00 86.44 99 ASP A CA 1
ATOM 754 C C . ASP A 1 99 ? 14.516 -3.307 -0.720 1.00 86.44 99 ASP A C 1
ATOM 756 O O . ASP A 1 99 ? 14.112 -4.438 -0.974 1.00 86.44 99 ASP A O 1
ATOM 760 N N . GLY A 1 100 ? 15.057 -2.530 -1.670 1.00 83.88 100 GLY A N 1
ATOM 761 C CA . GLY A 1 100 ? 15.241 -2.958 -3.064 1.00 83.88 100 GLY A CA 1
ATOM 762 C C . GLY A 1 100 ? 13.975 -2.929 -3.929 1.00 83.88 100 GLY A C 1
ATOM 763 O O . GLY A 1 100 ? 13.994 -3.432 -5.050 1.00 83.88 100 GLY A O 1
ATOM 764 N N . GLN A 1 101 ? 12.884 -2.330 -3.451 1.00 85.12 101 GLN A N 1
ATOM 765 C CA . GLN A 1 101 ? 11.606 -2.241 -4.161 1.00 85.12 101 GLN A CA 1
ATOM 766 C C . GLN A 1 101 ? 11.151 -0.790 -4.333 1.00 85.12 101 GLN A C 1
ATOM 768 O O . GLN A 1 101 ? 11.515 0.086 -3.548 1.00 85.12 101 GLN A O 1
ATOM 773 N N . LEU A 1 102 ? 10.322 -0.541 -5.352 1.00 85.31 102 LEU A N 1
ATOM 774 C CA . LEU A 1 102 ? 9.644 0.742 -5.544 1.00 85.31 102 LEU A CA 1
ATOM 775 C C . LEU A 1 102 ? 8.307 0.766 -4.812 1.00 85.31 102 LEU A C 1
ATOM 777 O O . LEU A 1 102 ? 7.386 0.018 -5.137 1.00 85.31 102 LEU A O 1
ATOM 781 N N . CYS A 1 103 ? 8.194 1.673 -3.851 1.00 87.25 103 CYS A N 1
ATOM 782 C CA . CYS A 1 103 ? 7.023 1.847 -3.013 1.00 87.25 103 CYS A CA 1
ATOM 783 C C . CYS A 1 103 ? 6.311 3.148 -3.367 1.00 87.25 103 CYS A C 1
ATOM 785 O O . CYS A 1 103 ? 6.600 4.222 -2.843 1.00 87.25 103 CYS A O 1
ATOM 787 N N . LEU A 1 104 ? 5.380 3.033 -4.311 1.00 86.69 104 LEU A N 1
ATOM 788 C CA . LEU A 1 104 ? 4.704 4.160 -4.950 1.00 86.69 104 LEU A CA 1
ATOM 789 C C . LEU A 1 104 ? 3.316 4.436 -4.368 1.00 86.69 104 LEU A C 1
ATOM 791 O O . LEU A 1 104 ? 2.547 5.217 -4.915 1.00 86.69 104 LEU A O 1
ATOM 795 N N . ALA A 1 105 ? 2.972 3.816 -3.249 1.00 86.50 105 ALA A N 1
ATOM 796 C CA . ALA A 1 105 ? 1.813 4.209 -2.469 1.00 86.50 105 ALA A CA 1
ATOM 797 C C . ALA A 1 105 ? 2.056 3.945 -0.993 1.00 86.50 105 ALA A C 1
ATOM 799 O O . ALA A 1 105 ? 2.955 3.195 -0.608 1.00 86.50 105 ALA A O 1
ATOM 800 N N . GLN A 1 106 ? 1.210 4.539 -0.167 1.00 85.12 106 GLN A N 1
ATOM 801 C CA . GLN A 1 106 ? 1.118 4.212 1.240 1.00 85.12 106 GLN A CA 1
ATOM 802 C C . GLN A 1 106 ? -0.327 3.924 1.621 1.00 85.12 106 GLN A C 1
ATOM 804 O O . GLN A 1 106 ? -1.263 4.635 1.251 1.00 85.12 106 GLN A O 1
ATOM 809 N N . PHE A 1 107 ? -0.500 2.876 2.405 1.00 79.25 107 PHE A N 1
ATOM 810 C CA . PHE A 1 107 ? -1.682 2.676 3.211 1.00 79.25 107 PHE A CA 1
ATOM 811 C C . PHE A 1 107 ? -1.591 3.599 4.431 1.00 79.25 107 PHE A C 1
ATOM 813 O O . PHE A 1 107 ? -0.606 3.531 5.164 1.00 79.25 107 PHE A O 1
ATOM 820 N N . ARG A 1 108 ? -2.588 4.458 4.668 1.00 77.56 108 ARG A N 1
ATOM 821 C CA . ARG A 1 108 ? -2.557 5.396 5.806 1.00 77.56 108 ARG A CA 1
ATOM 822 C C . ARG A 1 108 ? -3.349 4.919 7.009 1.00 77.56 108 ARG A C 1
ATOM 824 O O . ARG A 1 108 ? -2.802 4.822 8.099 1.00 77.56 108 ARG A O 1
ATOM 831 N N . TYR A 1 109 ? -4.637 4.693 6.816 1.00 70.88 109 TYR A N 1
ATOM 832 C CA . TYR A 1 109 ? -5.553 4.184 7.827 1.00 70.88 109 TYR A CA 1
ATOM 833 C C . TYR A 1 109 ? -6.799 3.655 7.128 1.00 70.88 109 TYR A C 1
ATOM 835 O O . TYR A 1 109 ? -7.037 3.913 5.947 1.00 70.88 109 TYR A O 1
ATOM 843 N N . GLY A 1 110 ? -7.594 2.888 7.857 1.00 69.38 110 GLY A N 1
ATOM 844 C CA . GLY A 1 110 ? -8.863 2.390 7.370 1.00 69.38 110 GLY A CA 1
ATOM 845 C C . GLY A 1 110 ? -10.039 3.222 7.877 1.00 69.38 110 GLY A C 1
ATOM 846 O O . GLY A 1 110 ? -10.088 3.573 9.054 1.00 69.38 110 GLY A O 1
ATOM 847 N N . LYS A 1 111 ? -11.010 3.533 7.013 1.00 71.44 111 LYS A N 1
ATOM 848 C CA . LYS A 1 111 ? -12.302 4.101 7.428 1.00 71.44 111 LYS A CA 1
ATOM 849 C C . LYS A 1 111 ? -13.241 2.981 7.843 1.00 71.44 111 LYS A C 1
ATOM 851 O O . LYS A 1 111 ? -13.456 2.042 7.078 1.00 71.44 111 LYS A O 1
ATOM 856 N N . LEU A 1 112 ? -13.839 3.108 9.023 1.00 70.19 112 LEU A N 1
ATOM 857 C CA . LEU A 1 112 ? -14.935 2.239 9.435 1.00 70.19 112 LEU A CA 1
ATOM 858 C C . LEU A 1 112 ? -16.096 2.394 8.443 1.00 70.19 112 LEU A C 1
ATOM 860 O O . LEU A 1 112 ? -16.521 3.516 8.167 1.00 70.19 112 LEU A O 1
ATOM 864 N N . LYS A 1 113 ? -16.586 1.280 7.890 1.00 66.31 113 LYS A N 1
ATOM 865 C CA . LYS A 1 113 ? -17.673 1.292 6.902 1.00 66.31 113 LYS A CA 1
ATOM 866 C C . LYS A 1 113 ? -19.013 1.642 7.555 1.00 66.31 113 LYS A C 1
ATOM 868 O O . LYS A 1 113 ? -19.706 2.516 7.050 1.00 66.31 113 LYS A O 1
ATOM 873 N N . SER A 1 114 ? -19.348 1.005 8.682 1.00 56.91 114 SER A N 1
ATOM 874 C CA . SER A 1 114 ? -20.360 1.473 9.640 1.00 56.91 114 SER A C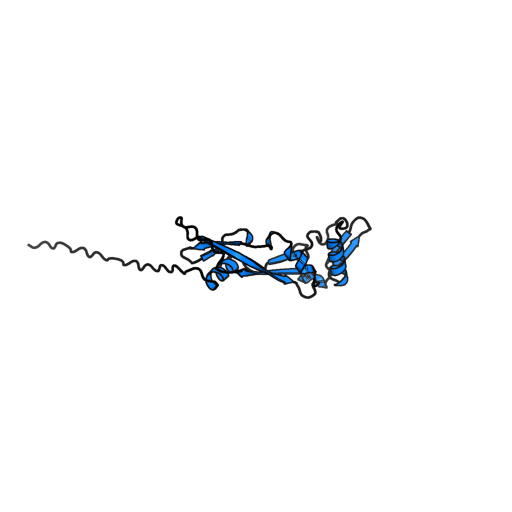A 1
ATOM 875 C C . SER A 1 114 ? -20.364 0.634 10.931 1.00 56.91 114 SER A C 1
ATOM 877 O O . SER A 1 114 ? -19.785 -0.449 11.002 1.00 56.91 114 SER A O 1
ATOM 879 N N . VAL A 1 115 ? -21.078 1.143 11.935 1.00 53.88 115 VAL A N 1
ATOM 880 C CA . VAL A 1 115 ? -21.453 0.505 13.211 1.00 53.88 115 VAL A CA 1
ATOM 881 C C . VAL A 1 115 ? -22.513 -0.594 13.053 1.00 53.88 115 VAL A C 1
ATOM 883 O O . VAL A 1 115 ? -22.660 -1.441 13.925 1.00 53.88 115 VAL A O 1
ATOM 886 N N . ALA A 1 116 ? -23.273 -0.605 11.963 1.00 48.53 116 ALA A N 1
ATOM 887 C CA . ALA A 1 116 ? -24.404 -1.517 11.800 1.00 48.53 116 ALA A CA 1
ATOM 888 C C . ALA A 1 116 ? -23.990 -2.960 11.454 1.00 48.53 116 ALA A C 1
ATOM 890 O O . ALA A 1 116 ? -24.791 -3.873 11.619 1.00 48.53 116 ALA A O 1
ATOM 891 N N . ASP A 1 117 ? -22.734 -3.188 11.057 1.00 51.47 117 ASP A N 1
ATOM 892 C CA . ASP A 1 117 ? -22.214 -4.525 10.734 1.00 51.47 117 ASP A CA 1
ATOM 893 C C . ASP A 1 117 ? -21.615 -5.257 11.961 1.00 51.47 117 ASP A C 1
ATOM 895 O O . ASP A 1 117 ? -20.928 -6.273 11.838 1.00 51.47 117 ASP A O 1
ATOM 899 N N . ARG A 1 118 ? -21.857 -4.738 13.172 1.00 58.34 118 ARG A N 1
ATOM 900 C CA . ARG A 1 118 ? -21.337 -5.287 14.431 1.00 58.34 118 ARG A CA 1
ATOM 901 C C . ARG A 1 118 ? -22.092 -6.556 14.819 1.00 58.34 118 ARG A C 1
ATOM 903 O O . ARG A 1 118 ? -23.263 -6.500 15.188 1.00 58.34 118 ARG A O 1
ATOM 910 N N . LYS A 1 119 ? -21.401 -7.695 14.856 1.00 57.16 119 LYS A N 1
ATOM 911 C CA . LYS A 1 119 ? -21.900 -8.887 15.554 1.00 57.16 119 LYS A CA 1
ATOM 912 C C . LYS A 1 119 ? -21.336 -8.918 16.973 1.00 57.16 119 LYS A C 1
ATOM 914 O O . LYS A 1 119 ? -20.138 -9.112 17.142 1.00 57.16 119 LYS A O 1
ATOM 919 N N . VAL A 1 120 ? -22.198 -8.731 17.972 1.00 58.47 120 VAL A N 1
ATOM 920 C CA . VAL A 1 120 ? -21.854 -8.923 19.389 1.00 58.47 120 VAL A CA 1
ATOM 921 C C . VAL A 1 120 ? -22.179 -10.367 19.757 1.00 58.47 120 VAL A C 1
ATOM 923 O O . VAL A 1 120 ? -23.336 -10.779 19.674 1.00 58.47 120 VAL A O 1
ATOM 926 N N . THR A 1 121 ? -21.179 -11.168 20.121 1.00 57.53 121 THR A N 1
ATOM 927 C CA . THR A 1 121 ? -21.407 -12.539 20.601 1.00 57.53 121 THR A CA 1
ATOM 928 C C . THR A 1 121 ? -21.552 -12.542 22.121 1.00 57.53 121 THR A C 1
ATOM 930 O O . THR A 1 121 ? -20.637 -12.197 22.864 1.00 57.53 121 THR A O 1
ATOM 933 N N . SER A 1 122 ? -22.732 -12.922 22.612 1.00 52.06 122 SER A N 1
ATOM 934 C CA . SER A 1 122 ? -23.006 -13.037 24.045 1.00 52.06 122 SER A CA 1
ATOM 935 C C . SER A 1 122 ? -22.523 -14.390 24.581 1.00 52.06 122 SER A C 1
ATOM 937 O O . SER A 1 122 ? -23.286 -15.353 24.651 1.00 52.06 122 SER A O 1
ATOM 939 N N . SER A 1 123 ? -21.249 -14.464 24.961 1.00 50.06 123 SER A N 1
ATOM 940 C CA . SER A 1 123 ? -20.690 -15.582 25.741 1.00 50.06 123 SER A CA 1
ATOM 941 C C . SER A 1 123 ? -19.568 -15.122 26.684 1.00 50.06 123 SER A C 1
ATOM 943 O O . SER A 1 123 ? -18.551 -15.791 26.832 1.00 50.06 123 SER A O 1
ATOM 945 N N . GLY A 1 124 ? -19.744 -13.951 27.309 1.00 52.41 124 GLY A N 1
ATOM 946 C CA . GLY A 1 124 ? -18.858 -13.431 28.363 1.00 52.41 124 GLY A CA 1
ATOM 947 C C . GLY A 1 124 ? -17.678 -12.570 27.895 1.00 52.41 124 GLY A C 1
ATOM 948 O O . GLY A 1 124 ? -17.011 -11.970 28.730 1.00 52.41 124 GLY A O 1
ATOM 949 N N . LEU A 1 125 ? -17.447 -12.446 26.585 1.00 55.34 125 LEU A N 1
ATOM 950 C CA . LEU A 1 125 ? -16.490 -11.506 25.995 1.00 55.34 125 LEU A CA 1
ATOM 951 C C . LEU A 1 125 ? -17.252 -10.529 25.098 1.00 55.34 125 LEU A C 1
ATOM 953 O O . LEU A 1 125 ? -17.856 -10.945 24.112 1.00 55.34 125 LEU A O 1
ATOM 957 N N . ASN A 1 126 ? -17.213 -9.237 25.427 1.00 66.62 126 ASN A N 1
ATOM 958 C CA . ASN A 1 126 ? -17.749 -8.180 24.571 1.00 66.62 126 ASN A CA 1
ATOM 959 C C . ASN A 1 126 ? -16.851 -8.056 23.335 1.00 66.62 126 ASN A C 1
ATOM 961 O O . ASN A 1 126 ? -15.894 -7.278 23.323 1.00 66.62 126 ASN A O 1
ATOM 965 N N . THR A 1 127 ? -17.123 -8.888 22.329 1.00 69.50 127 THR A N 1
ATOM 966 C CA . THR A 1 127 ? -16.418 -8.872 21.047 1.00 69.50 127 THR A CA 1
ATOM 967 C C . THR A 1 127 ? -17.260 -8.215 19.966 1.00 69.50 127 THR A C 1
ATOM 969 O O . THR A 1 127 ? -18.491 -8.258 20.005 1.00 69.50 127 THR A O 1
ATOM 972 N N . LEU A 1 128 ? -16.591 -7.551 19.029 1.00 77.94 128 LEU A N 1
ATOM 973 C CA . LEU A 1 128 ? -17.217 -6.788 17.955 1.00 77.94 128 LEU A CA 1
ATOM 974 C C . LEU A 1 128 ? -16.396 -6.945 16.681 1.00 77.94 128 LEU A C 1
ATOM 976 O O . LEU A 1 128 ? -15.178 -6.862 16.733 1.00 77.94 128 LEU A O 1
ATOM 980 N N . VAL A 1 129 ? -17.053 -7.124 15.538 1.00 77.69 129 VAL A N 1
ATOM 981 C CA . VAL A 1 129 ? -16.390 -7.117 14.225 1.00 77.69 129 VAL A CA 1
ATOM 982 C C . VAL A 1 129 ? -16.721 -5.811 13.506 1.00 77.69 129 VAL A C 1
ATOM 984 O O . VAL A 1 129 ? -17.885 -5.419 13.431 1.00 77.69 129 VAL A O 1
ATOM 987 N N . ALA A 1 130 ? -15.698 -5.123 13.005 1.00 75.00 130 ALA A N 1
ATOM 988 C CA . ALA A 1 130 ? -15.795 -3.861 12.277 1.00 75.00 130 ALA A CA 1
ATOM 989 C C . ALA A 1 130 ? -15.218 -4.008 10.862 1.00 75.00 130 ALA A C 1
ATOM 991 O O . ALA A 1 130 ? -14.079 -4.439 10.697 1.00 75.00 130 ALA A O 1
ATOM 992 N N . HIS A 1 131 ? -15.976 -3.617 9.834 1.00 78.44 131 HIS A N 1
ATOM 993 C CA . HIS A 1 131 ? -15.476 -3.608 8.456 1.00 78.44 131 HIS A CA 1
ATOM 994 C C . HIS A 1 131 ? -14.751 -2.307 8.137 1.00 78.44 131 HIS A C 1
ATOM 996 O O . HIS A 1 131 ? -15.260 -1.210 8.385 1.00 78.44 131 HIS A O 1
ATOM 1002 N N . ILE A 1 132 ? -13.578 -2.442 7.533 1.00 78.38 132 ILE A N 1
ATOM 1003 C CA . ILE A 1 132 ? -12.633 -1.363 7.309 1.00 78.38 132 ILE A CA 1
ATOM 1004 C C . ILE A 1 132 ? -12.403 -1.188 5.806 1.00 78.38 132 ILE A C 1
ATOM 1006 O O . ILE A 1 132 ? -12.034 -2.119 5.090 1.00 78.38 132 ILE A O 1
ATOM 1010 N N . THR A 1 133 ? -12.618 0.034 5.323 1.00 78.44 133 THR A N 1
ATOM 1011 C CA . THR A 1 133 ? -12.252 0.449 3.966 1.00 78.44 133 THR A CA 1
ATOM 1012 C C . THR A 1 133 ? -10.855 1.056 4.004 1.00 78.44 133 THR A C 1
ATOM 1014 O O . THR A 1 133 ? -10.677 2.081 4.667 1.00 78.44 133 THR A O 1
ATOM 1017 N N . PRO A 1 134 ? -9.859 0.477 3.322 1.00 75.69 134 PRO A N 1
ATOM 1018 C CA . PRO A 1 134 ? -8.511 1.024 3.326 1.00 75.69 134 PRO A CA 1
ATOM 1019 C C . PRO A 1 134 ? -8.455 2.389 2.630 1.00 75.69 134 PRO A C 1
ATOM 1021 O O . PRO A 1 134 ? -9.044 2.570 1.565 1.00 75.69 134 PRO A O 1
ATOM 1024 N N . ILE A 1 135 ? -7.711 3.341 3.195 1.00 80.44 135 ILE A N 1
ATOM 1025 C CA . ILE A 1 135 ? -7.301 4.547 2.472 1.00 80.44 135 ILE A CA 1
ATOM 1026 C C . ILE A 1 135 ? -5.886 4.340 1.957 1.00 80.44 135 ILE A C 1
ATOM 1028 O O . ILE A 1 135 ? -4.943 4.156 2.734 1.00 80.44 135 ILE A O 1
ATOM 1032 N N . ILE A 1 136 ? -5.758 4.418 0.639 1.00 82.31 136 ILE A N 1
ATOM 1033 C CA . ILE A 1 136 ? -4.488 4.333 -0.065 1.00 82.31 136 ILE A CA 1
ATOM 1034 C C . ILE A 1 136 ? -4.202 5.685 -0.696 1.00 82.31 136 ILE A C 1
ATOM 1036 O O . ILE A 1 136 ? -5.031 6.224 -1.428 1.00 82.31 136 ILE A O 1
ATOM 1040 N N . GLU A 1 137 ? -3.014 6.203 -0.425 1.00 84.62 137 GLU A N 1
ATOM 1041 C CA . GLU A 1 137 ? -2.500 7.418 -1.038 1.00 84.62 137 GLU A CA 1
ATOM 1042 C C . GLU A 1 137 ? -1.361 7.036 -1.988 1.00 84.62 137 GLU A C 1
ATOM 1044 O O . GLU A 1 137 ? -0.318 6.562 -1.523 1.00 84.62 137 GLU A O 1
ATOM 1049 N N . PRO A 1 138 ? -1.540 7.186 -3.311 1.00 84.94 138 PRO A N 1
ATOM 1050 C CA . PRO A 1 138 ? -0.436 7.027 -4.242 1.00 84.94 138 PRO A CA 1
ATOM 1051 C C . PRO A 1 138 ? 0.589 8.149 -4.051 1.00 84.94 138 PRO A C 1
ATOM 1053 O O . PRO A 1 138 ? 0.247 9.268 -3.661 1.00 84.94 138 PRO A O 1
ATOM 1056 N N . ALA A 1 139 ? 1.852 7.857 -4.352 1.00 84.31 139 ALA A N 1
ATOM 1057 C CA . ALA A 1 139 ? 2.898 8.863 -4.396 1.00 84.31 139 ALA A CA 1
ATOM 1058 C C . ALA A 1 139 ? 2.560 9.932 -5.453 1.00 84.31 139 ALA A C 1
ATOM 1060 O O . ALA A 1 139 ? 1.889 9.637 -6.454 1.00 84.31 139 ALA A O 1
ATOM 1061 N N . PRO A 1 140 ? 3.037 11.176 -5.273 1.00 76.62 140 PRO A N 1
ATOM 1062 C CA . PRO A 1 140 ? 2.943 12.178 -6.321 1.00 76.62 140 PRO A CA 1
ATOM 1063 C C . PRO A 1 140 ? 3.518 11.593 -7.614 1.00 76.62 140 PRO A C 1
ATOM 1065 O O . PRO A 1 140 ? 4.581 10.979 -7.583 1.00 76.62 140 PRO A O 1
ATOM 1068 N N . MET A 1 141 ? 2.843 11.819 -8.746 1.00 76.81 141 MET A N 1
ATOM 1069 C CA . MET A 1 141 ? 3.255 11.390 -10.098 1.00 76.81 141 MET A CA 1
ATOM 1070 C C . MET A 1 141 ? 2.907 9.955 -10.517 1.00 76.81 141 MET A C 1
ATOM 1072 O O . MET A 1 141 ? 3.182 9.585 -11.658 1.00 76.81 141 MET A O 1
ATOM 1076 N N . VAL A 1 142 ? 2.291 9.158 -9.649 1.00 76.44 142 VAL A N 1
ATOM 1077 C CA . VAL A 1 142 ? 1.848 7.804 -10.004 1.00 76.44 142 VAL A CA 1
ATOM 1078 C C . VAL A 1 142 ? 0.697 7.853 -11.023 1.00 76.44 142 VAL A C 1
ATOM 1080 O O . VAL A 1 142 ? -0.198 8.692 -10.876 1.00 76.44 142 VAL A O 1
ATOM 1083 N N . PRO A 1 143 ? 0.681 6.982 -12.054 1.00 72.44 143 PRO A N 1
ATOM 1084 C CA . PRO A 1 143 ? -0.390 6.959 -13.048 1.00 72.44 143 PRO A CA 1
ATOM 1085 C C . PRO A 1 143 ? -1.764 6.700 -12.420 1.00 72.44 143 PRO A C 1
ATOM 1087 O O . PRO A 1 143 ? -1.892 5.897 -11.500 1.00 72.44 143 PRO A O 1
ATOM 1090 N N . ALA A 1 144 ? -2.815 7.321 -12.962 1.00 74.56 144 ALA A N 1
ATOM 1091 C CA . ALA A 1 144 ? -4.166 7.254 -12.393 1.00 74.56 144 ALA A CA 1
ATOM 1092 C C . ALA A 1 144 ? -4.755 5.831 -12.302 1.00 74.56 144 ALA A C 1
ATOM 1094 O O . ALA A 1 144 ? -5.580 5.583 -11.432 1.00 74.56 144 ALA A O 1
ATOM 1095 N N . HIS A 1 145 ? -4.325 4.907 -13.167 1.00 75.81 145 HIS A N 1
ATOM 1096 C CA . HIS A 1 145 ? -4.777 3.508 -13.173 1.00 75.81 145 HIS A CA 1
ATOM 1097 C C . HIS A 1 145 ? -3.979 2.607 -12.213 1.00 75.81 145 HIS A C 1
ATOM 1099 O O . HIS A 1 145 ? -4.396 1.495 -11.900 1.00 75.81 145 HIS A O 1
ATOM 1105 N N . TRP A 1 146 ? -2.814 3.057 -11.743 1.00 74.88 146 TRP A N 1
ATOM 1106 C CA . TRP A 1 146 ? -1.930 2.255 -10.898 1.00 74.88 146 TRP A CA 1
ATOM 1107 C C . TRP A 1 146 ? -2.568 1.892 -9.538 1.00 74.88 146 TRP A C 1
ATOM 1109 O O . TRP A 1 146 ? -2.457 0.736 -9.113 1.00 74.88 146 TRP A O 1
ATOM 1119 N N . PRO A 1 147 ? -3.335 2.791 -8.874 1.00 73.12 147 PRO A N 1
ATOM 1120 C CA . PRO A 1 147 ? -4.103 2.444 -7.678 1.00 73.12 147 PRO A CA 1
ATOM 1121 C C . PRO A 1 147 ? -5.099 1.292 -7.861 1.00 73.12 147 PRO A C 1
ATOM 1123 O O . PRO A 1 147 ? -5.348 0.555 -6.903 1.00 73.12 147 PRO A O 1
ATOM 1126 N N . ASP A 1 148 ? -5.632 1.072 -9.066 1.00 74.31 148 ASP A N 1
ATOM 1127 C CA . ASP A 1 148 ? -6.563 -0.035 -9.327 1.00 74.31 148 ASP A CA 1
ATOM 1128 C C . ASP A 1 148 ? -5.874 -1.393 -9.156 1.00 74.31 148 ASP A C 1
ATOM 1130 O O . ASP A 1 148 ? -6.487 -2.371 -8.723 1.00 74.31 148 ASP A O 1
ATOM 1134 N N . GLY A 1 149 ? -4.569 -1.459 -9.440 1.00 70.19 149 GLY A N 1
ATOM 1135 C CA . GLY A 1 149 ? -3.731 -2.615 -9.138 1.00 70.19 149 GLY A CA 1
ATOM 1136 C C . GLY A 1 149 ? -3.617 -2.875 -7.636 1.00 70.19 149 GLY A C 1
ATOM 1137 O O . GLY A 1 149 ? -3.700 -4.025 -7.205 1.00 70.19 149 GLY A O 1
ATOM 1138 N N . ILE A 1 150 ? -3.509 -1.823 -6.823 1.00 71.75 150 ILE A N 1
ATOM 1139 C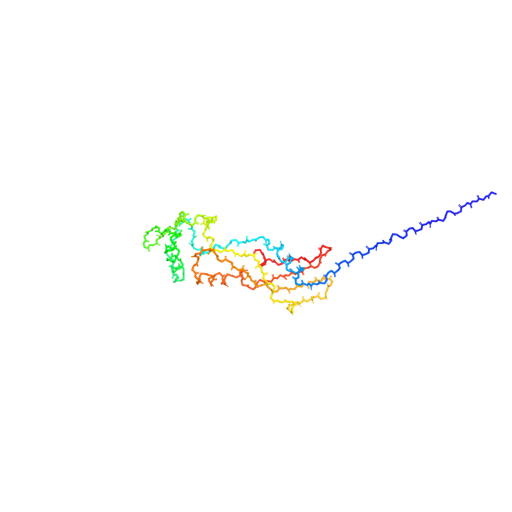 CA . ILE A 1 150 ? -3.405 -1.926 -5.360 1.00 71.75 150 ILE A CA 1
ATOM 1140 C C . ILE A 1 150 ? -4.691 -2.488 -4.755 1.00 71.75 150 ILE A C 1
ATOM 1142 O O . ILE A 1 150 ? -4.642 -3.349 -3.875 1.00 71.75 150 ILE A O 1
ATOM 1146 N N . GLN A 1 151 ? -5.850 -2.061 -5.265 1.00 66.50 151 GLN A N 1
ATOM 1147 C CA . GLN A 1 151 ? -7.143 -2.573 -4.810 1.00 66.50 151 GLN A CA 1
ATOM 1148 C C . GLN A 1 151 ? -7.284 -4.085 -5.014 1.00 66.50 151 GLN A C 1
ATOM 1150 O O . GLN A 1 151 ? -8.205 -4.674 -4.459 1.00 66.50 151 GLN A O 1
ATOM 1155 N N . THR A 1 152 ? -6.414 -4.734 -5.799 1.00 66.12 152 THR A N 1
ATOM 1156 C CA . THR A 1 152 ? -6.406 -6.195 -5.986 1.00 66.12 152 THR A CA 1
ATOM 1157 C C . THR A 1 152 ? -5.690 -6.983 -4.893 1.00 66.12 152 THR A C 1
ATOM 1159 O O . THR A 1 152 ? -5.912 -8.189 -4.779 1.00 66.12 152 THR A O 1
ATOM 1162 N N . ILE A 1 153 ? -4.900 -6.321 -4.046 1.00 71.00 153 ILE A N 1
ATOM 1163 C CA . ILE A 1 153 ? -4.111 -6.973 -2.999 1.00 71.00 153 ILE A CA 1
ATOM 1164 C C . ILE A 1 153 ? -5.052 -7.521 -1.920 1.00 71.00 153 ILE A C 1
ATOM 1166 O O . ILE A 1 153 ? -5.815 -6.779 -1.300 1.00 71.00 153 ILE A O 1
ATOM 1170 N N . LYS A 1 154 ? -4.991 -8.837 -1.675 1.00 64.06 154 LYS A N 1
ATOM 1171 C CA . LYS A 1 154 ? -5.885 -9.538 -0.735 1.00 64.06 154 LYS A CA 1
ATOM 1172 C C . LYS A 1 154 ? -5.861 -8.932 0.672 1.00 64.06 154 LYS A C 1
ATOM 1174 O O . LYS A 1 154 ? -6.916 -8.808 1.273 1.00 64.06 154 LYS A O 1
ATOM 1179 N N . GLY A 1 155 ? -4.689 -8.514 1.161 1.00 65.00 155 GLY A N 1
ATOM 1180 C CA . GLY A 1 155 ? -4.551 -7.857 2.469 1.00 65.00 155 GLY A CA 1
ATOM 1181 C C . GLY A 1 155 ? -5.193 -6.468 2.542 1.00 65.00 155 GLY A C 1
ATOM 1182 O O . GLY A 1 155 ? -5.531 -6.006 3.619 1.00 65.00 155 GLY A O 1
ATOM 1183 N N . ILE A 1 156 ? -5.405 -5.818 1.398 1.00 69.25 156 ILE A N 1
ATOM 1184 C CA . ILE A 1 156 ? -6.024 -4.493 1.294 1.00 69.25 156 ILE A CA 1
ATOM 1185 C C . ILE A 1 156 ? -7.544 -4.622 1.118 1.00 69.25 156 ILE A C 1
ATOM 1187 O O . ILE A 1 156 ? -8.309 -3.806 1.628 1.00 69.25 156 ILE A O 1
ATOM 1191 N N . ARG A 1 157 ? -8.017 -5.663 0.428 1.00 66.19 157 ARG A N 1
ATOM 1192 C CA . ARG A 1 157 ? -9.449 -5.894 0.203 1.00 66.19 157 ARG A CA 1
ATOM 1193 C C . ARG A 1 157 ? -10.168 -6.289 1.492 1.00 66.19 157 ARG A C 1
ATOM 1195 O O . ARG A 1 157 ? -9.958 -7.379 2.005 1.00 66.19 157 ARG A O 1
ATOM 1202 N N . GLY A 1 158 ? -11.108 -5.452 1.932 1.00 65.12 158 GLY A N 1
ATOM 1203 C CA . GLY A 1 158 ? -12.116 -5.849 2.920 1.00 65.12 158 GLY A CA 1
ATOM 1204 C C . GLY A 1 158 ? -11.529 -6.238 4.275 1.00 65.12 158 GLY A C 1
ATOM 1205 O O . GLY A 1 158 ? -11.866 -7.292 4.806 1.00 65.12 158 GLY A O 1
ATOM 1206 N N . MET A 1 159 ? -10.668 -5.384 4.827 1.00 75.94 159 MET A N 1
ATOM 1207 C CA . MET A 1 159 ? -10.106 -5.579 6.160 1.00 75.94 159 MET A CA 1
ATOM 1208 C C . MET A 1 159 ? -11.220 -5.646 7.214 1.00 75.94 159 MET A C 1
ATOM 1210 O O . MET A 1 159 ? -12.153 -4.838 7.213 1.00 75.94 159 MET A O 1
ATOM 1214 N N . THR A 1 160 ? -11.107 -6.596 8.135 1.00 78.12 160 THR A N 1
ATOM 1215 C CA . THR A 1 160 ? -11.940 -6.671 9.336 1.00 78.12 160 THR A CA 1
ATOM 1216 C C . THR A 1 160 ? -11.103 -6.344 10.562 1.00 78.12 160 THR A C 1
ATOM 1218 O O . THR A 1 160 ? -9.899 -6.597 10.600 1.00 78.12 160 THR A O 1
ATOM 1221 N N . ALA A 1 161 ? -11.749 -5.749 11.555 1.00 79.62 161 ALA A N 1
ATOM 1222 C CA . ALA A 1 161 ? -11.202 -5.530 12.877 1.00 79.62 161 ALA A CA 1
ATOM 1223 C C . ALA A 1 161 ? -12.088 -6.255 13.892 1.00 79.62 161 ALA A C 1
ATOM 1225 O O . ALA A 1 161 ? -13.201 -5.823 14.182 1.00 79.62 161 ALA A O 1
ATOM 1226 N N . ASP A 1 162 ? -11.583 -7.367 14.398 1.00 84.62 162 ASP A N 1
ATOM 1227 C CA . ASP A 1 162 ? -12.070 -8.084 15.560 1.00 84.62 162 ASP A CA 1
ATOM 1228 C C . ASP A 1 162 ? -11.632 -7.272 16.767 1.00 84.62 162 ASP A C 1
ATOM 1230 O O . ASP A 1 162 ? -10.459 -6.931 16.920 1.00 84.62 162 ASP A O 1
ATOM 1234 N N . MET A 1 163 ? -12.594 -6.908 17.591 1.00 83.69 163 MET A N 1
ATOM 1235 C CA . MET A 1 163 ? -12.422 -5.989 18.695 1.00 83.69 163 MET A CA 1
ATOM 1236 C C . MET A 1 163 ? -12.760 -6.715 19.981 1.00 83.69 163 MET A C 1
ATOM 1238 O O . MET A 1 163 ? -13.757 -7.431 20.047 1.00 83.69 163 MET A O 1
ATOM 1242 N N . VAL A 1 164 ? -11.964 -6.480 21.014 1.00 84.00 164 VAL A N 1
ATOM 1243 C CA . VAL A 1 164 ? -12.211 -6.971 22.369 1.00 84.00 164 VAL A CA 1
ATOM 1244 C C . VAL A 1 164 ? -12.243 -5.789 23.329 1.00 84.00 164 VAL A C 1
ATOM 1246 O O . VAL A 1 164 ? -11.396 -4.893 23.255 1.00 84.00 164 VAL A O 1
ATOM 1249 N N . GLN A 1 165 ? -13.229 -5.759 24.221 1.00 82.50 165 GLN A N 1
ATOM 1250 C CA . GLN A 1 165 ? -13.249 -4.782 25.305 1.00 82.50 165 GLN A CA 1
ATOM 1251 C C . GLN A 1 165 ? -12.278 -5.216 26.408 1.00 82.50 165 GLN A C 1
ATOM 1253 O O . GLN A 1 165 ? -12.343 -6.341 26.901 1.00 82.50 165 GLN A O 1
ATOM 1258 N N . THR A 1 166 ? -11.380 -4.317 26.800 1.00 82.06 166 THR A N 1
ATOM 1259 C CA . THR A 1 166 ? -10.434 -4.503 27.910 1.00 82.06 166 THR A CA 1
ATOM 1260 C C . THR A 1 166 ? -10.645 -3.421 28.971 1.00 82.06 166 THR A C 1
ATOM 1262 O O . THR A 1 166 ? -11.371 -2.456 28.733 1.00 82.06 166 THR A O 1
ATOM 1265 N N . ASN A 1 167 ? -9.969 -3.529 30.119 1.00 80.69 167 ASN A N 1
ATOM 1266 C CA . ASN A 1 167 ? -10.020 -2.504 31.175 1.00 80.69 167 ASN A CA 1
ATOM 1267 C C . ASN A 1 167 ? -9.475 -1.133 30.723 1.00 80.69 167 ASN A C 1
ATOM 1269 O O . ASN A 1 167 ? -9.765 -0.122 31.350 1.00 80.69 167 ASN A O 1
ATOM 1273 N N . GLU A 1 168 ? -8.694 -1.097 29.640 1.00 83.31 168 GLU A N 1
ATOM 1274 C CA . GLU A 1 168 ? -8.130 0.122 29.040 1.00 83.31 168 GLU A CA 1
ATOM 1275 C C . GLU A 1 168 ? -8.995 0.665 27.884 1.00 83.31 168 GLU A C 1
ATOM 1277 O O . GLU A 1 168 ? -8.625 1.644 27.238 1.00 83.31 168 GLU A O 1
ATOM 1282 N N . GLY A 1 169 ? -10.128 0.016 27.591 1.00 82.56 169 GLY A N 1
ATOM 1283 C CA . GLY A 1 169 ? -10.996 0.307 26.450 1.00 82.56 169 GLY A CA 1
ATOM 1284 C C . GLY A 1 169 ? -10.943 -0.762 25.355 1.00 82.56 169 GLY A C 1
ATOM 1285 O O . GLY A 1 169 ? -10.469 -1.885 25.561 1.00 82.56 169 GLY A O 1
ATOM 1286 N N . TRP A 1 170 ? -11.476 -0.425 24.180 1.00 84.38 170 TRP A N 1
ATOM 1287 C CA . TRP A 1 170 ? -11.533 -1.317 23.019 1.00 84.38 170 TRP A CA 1
ATOM 1288 C C . TRP A 1 170 ? -10.153 -1.518 22.386 1.00 84.38 170 TRP A C 1
ATOM 1290 O O . TRP A 1 170 ? -9.422 -0.554 22.162 1.00 84.38 170 TRP A O 1
ATOM 1300 N N . LYS A 1 171 ? -9.813 -2.765 22.045 1.00 87.19 171 LYS A N 1
ATOM 1301 C CA . LYS A 1 171 ? -8.585 -3.121 21.316 1.00 87.19 171 LYS A CA 1
ATOM 1302 C C . LYS A 1 171 ? -8.914 -3.956 20.086 1.00 87.19 171 LYS A C 1
ATOM 1304 O O . LYS A 1 171 ? -9.729 -4.868 20.177 1.00 87.19 171 LYS A O 1
ATOM 1309 N N . ALA A 1 172 ? -8.265 -3.656 18.962 1.00 86.69 172 ALA A N 1
ATOM 1310 C CA . ALA A 1 172 ? -8.366 -4.448 17.739 1.00 86.69 172 ALA A CA 1
ATOM 1311 C C . ALA A 1 172 ? -7.330 -5.584 17.741 1.00 86.69 172 ALA A C 1
ATOM 1313 O O . ALA A 1 172 ? -6.163 -5.360 18.071 1.00 86.69 172 ALA A O 1
ATOM 1314 N N . THR A 1 173 ? -7.734 -6.793 17.359 1.00 83.75 173 THR A N 1
ATOM 1315 C CA . THR A 1 173 ? -6.903 -8.006 17.419 1.00 83.75 173 THR A CA 1
ATOM 1316 C C . THR A 1 173 ? -6.685 -8.676 16.062 1.00 83.75 173 THR A C 1
ATOM 1318 O O . THR A 1 173 ? -5.694 -9.393 15.933 1.00 83.75 173 THR A O 1
ATOM 1321 N N . SER A 1 174 ? -7.500 -8.401 15.033 1.00 80.62 174 SER A N 1
ATOM 1322 C CA . SER A 1 174 ? -7.384 -9.066 13.719 1.00 80.62 174 SER A CA 1
ATOM 1323 C C . SER A 1 174 ? -6.002 -8.969 13.083 1.00 80.62 174 SER A C 1
ATOM 1325 O O . SER A 1 174 ? -5.400 -7.896 13.013 1.00 80.62 174 SER A O 1
ATOM 1327 N N . GLU A 1 175 ? -5.543 -10.082 12.517 1.00 75.62 175 GLU A N 1
ATOM 1328 C CA . GLU A 1 175 ? -4.283 -10.162 11.774 1.00 75.62 175 GLU A CA 1
ATOM 1329 C C . GLU A 1 175 ? -4.308 -9.368 10.466 1.00 75.62 175 GLU A C 1
ATOM 1331 O O . GLU A 1 175 ? -3.281 -8.822 10.085 1.00 75.62 175 GLU A O 1
ATOM 1336 N N . SER A 1 176 ? -5.474 -9.204 9.830 1.00 71.00 176 SER A N 1
ATOM 1337 C CA . SER A 1 176 ? -5.638 -8.418 8.594 1.00 71.00 176 SER A CA 1
ATOM 1338 C C . SER A 1 176 ? -5.333 -6.924 8.740 1.00 71.00 176 SER A C 1
ATOM 1340 O O . SER A 1 176 ? -5.384 -6.191 7.758 1.00 71.00 176 SER A O 1
ATOM 1342 N N . LEU A 1 177 ? -5.061 -6.453 9.960 1.00 70.69 177 LEU A N 1
ATOM 1343 C CA . LEU A 1 177 ? -4.610 -5.091 10.240 1.00 70.69 177 LEU A CA 1
ATOM 1344 C C . LEU A 1 177 ? -3.067 -4.955 10.234 1.00 70.69 177 LEU A C 1
ATOM 1346 O O . LEU A 1 177 ? -2.561 -3.836 10.382 1.00 70.69 177 LEU A O 1
ATOM 1350 N N . TYR A 1 178 ? -2.314 -6.059 10.085 1.00 63.75 178 TYR A N 1
ATOM 1351 C CA . TYR A 1 178 ? -0.852 -6.065 9.907 1.00 63.75 178 TYR A CA 1
ATOM 1352 C C . TYR A 1 178 ? -0.419 -5.945 8.445 1.00 63.75 178 TYR A C 1
ATOM 1354 O O . TYR A 1 178 ? -1.125 -6.443 7.549 1.00 63.75 178 TYR A O 1
#

Sequence (178 aa):
MRFPKAAILLTMLALSACSGSDEPNDTNIRKAVEARMGGPKLICRPEYVKLNEQAAYPVDERTAQDMADLSRLGLIEVQGDDQVFVLKATSKAQPYVKDGQ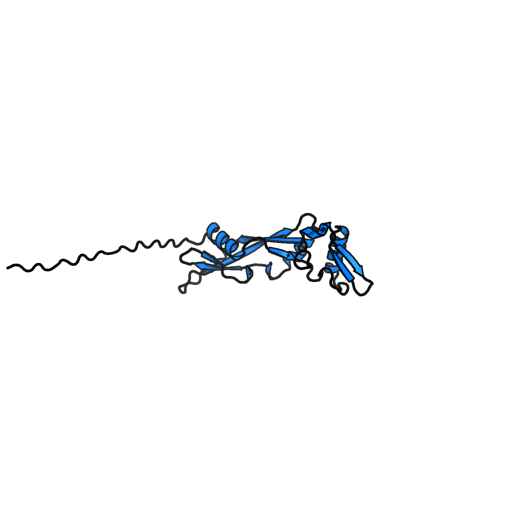LCLAQFRYGKLKSVADRKVTSSGLNTLVAHITPIIEPAPMVPAHWPDGIQTIKGIRGMTADMVQTNEGWKATSESLY